Protein AF-G2E824-F1 (afdb_monomer)

pLDDT: mean 91.07, std 11.94, range [32.12, 98.06]

Organism: NCBI:txid765913

Sequence (63 aa):
RYWITEDLRTLPNAARWAGLRSIGMVERTCWQDGVQSVEQRDFIASIGADAQRFATAVRGTGA

Nearest PDB structures (foldseek):
  4u1e-assembly1_G  TM=4.801E-01  e=5.406E+00  Saccharomyces cerevisiae S288C
  7cv1-assembly1_D  TM=3.112E-01  e=5.757E+00  Homo sapiens

Solvent-accessible surface area (backbone atoms only — not comparable to full-atom values): 3925 Å² total; per-residue (Å²): 91,65,47,49,34,59,80,54,88,84,47,84,69,52,88,74,46,84,66,63,47,20,45,31,39,39,42,44,82,44,79,54,98,90,42,80,46,78,48,75,47,80,42,87,29,69,50,74,63,41,49,68,63,48,48,62,66,73,65,54,91,85,125

Radius of gyration: 13.75 Å; Cα contacts (8 Å, |Δi|>4): 91; chains: 1; bounding box: 29×26×39 Å

Foldseek 3Di:
DKWKAQPCVPPPPQVVDPLFRIKMKDWDWDADPNDTDIDIDIDGDSDHGDRVVVCVVPVDPDD

Mean predicted aligned error: 4.36 Å

Secondary structure (DSSP, 8-state):
-EEEES--TTSTTGGGSTT--EEEEEEEEEEETTEEEEEEEEEEESS-S-HHHHHHHHT----

Structure (mmCIF, N/CA/C/O backbone):
data_AF-G2E824-F1
#
_entry.id   AF-G2E824-F1
#
loop_
_atom_site.group_PDB
_atom_site.id
_atom_site.type_symbol
_atom_site.label_atom_id
_atom_site.label_alt_id
_atom_site.label_comp_id
_atom_site.label_asym_id
_atom_site.label_entity_id
_atom_site.label_seq_id
_atom_site.pdbx_PDB_ins_code
_atom_site.Cartn_x
_atom_site.Cartn_y
_atom_site.Cartn_z
_atom_site.occupancy
_atom_site.B_iso_or_equiv
_atom_site.auth_seq_id
_atom_site.auth_comp_id
_atom_site.auth_asym_id
_atom_site.auth_atom_id
_atom_site.pdbx_PDB_model_num
ATOM 1 N N . ARG A 1 1 ? -2.485 -1.016 8.932 1.00 94.62 1 ARG A N 1
ATOM 2 C CA . ARG A 1 1 ? -1.638 -1.948 8.154 1.00 94.62 1 ARG A CA 1
ATOM 3 C C . ARG A 1 1 ? -1.301 -1.285 6.823 1.00 94.62 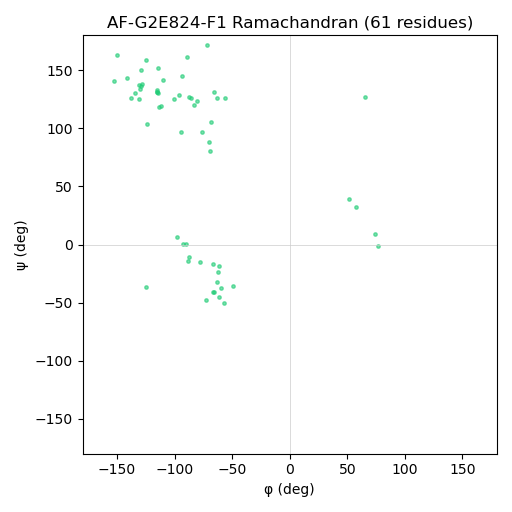1 ARG A C 1
ATOM 5 O O . ARG A 1 1 ? -2.062 -0.420 6.403 1.00 94.62 1 ARG A O 1
ATOM 12 N N . TYR A 1 2 ? -0.161 -1.627 6.225 1.00 96.69 2 TYR A N 1
ATOM 13 C CA . TYR A 1 2 ? 0.349 -0.984 5.011 1.00 96.69 2 TYR A CA 1
ATOM 14 C C . TYR A 1 2 ? 0.821 -2.059 4.034 1.00 96.69 2 TYR A C 1
ATOM 16 O O . TYR A 1 2 ? 1.592 -2.934 4.430 1.00 96.69 2 TYR A O 1
ATOM 24 N N . TRP A 1 3 ? 0.385 -1.964 2.783 1.00 97.69 3 TRP A N 1
ATOM 25 C CA . TRP A 1 3 ? 0.824 -2.816 1.680 1.00 97.69 3 TRP A CA 1
ATOM 26 C C . TRP A 1 3 ? 1.232 -1.942 0.505 1.00 97.69 3 TRP A C 1
ATOM 28 O O . TRP A 1 3 ? 0.691 -0.854 0.326 1.00 97.69 3 TRP A O 1
ATOM 38 N N . ILE A 1 4 ? 2.179 -2.418 -0.293 1.00 98.06 4 ILE A N 1
ATOM 39 C CA . ILE A 1 4 ? 2.584 -1.777 -1.541 1.00 98.06 4 ILE A CA 1
ATOM 40 C C . ILE A 1 4 ? 3.140 -2.835 -2.490 1.00 98.06 4 ILE A C 1
ATOM 42 O O . ILE A 1 4 ? 3.822 -3.761 -2.050 1.00 98.06 4 ILE A O 1
ATOM 46 N N . THR A 1 5 ? 2.827 -2.719 -3.778 1.00 97.44 5 THR A N 1
ATOM 47 C CA . THR A 1 5 ? 3.270 -3.659 -4.812 1.00 97.44 5 THR A CA 1
ATOM 48 C C . THR A 1 5 ? 3.634 -2.930 -6.102 1.00 97.44 5 THR A C 1
ATOM 50 O O . THR A 1 5 ? 2.989 -1.950 -6.476 1.00 97.44 5 THR A O 1
ATOM 53 N N . GLU A 1 6 ? 4.669 -3.417 -6.785 1.00 96.69 6 GLU A N 1
ATOM 54 C CA . GLU A 1 6 ? 5.001 -3.037 -8.168 1.00 96.69 6 GLU A CA 1
ATOM 55 C C . GLU A 1 6 ? 4.300 -3.960 -9.189 1.00 96.69 6 GLU A C 1
ATOM 57 O O . GLU A 1 6 ? 4.458 -3.791 -10.396 1.00 96.69 6 GLU A O 1
ATOM 62 N N . ASP A 1 7 ? 3.501 -4.935 -8.736 1.00 95.56 7 ASP A N 1
ATOM 63 C CA . ASP A 1 7 ? 2.660 -5.739 -9.622 1.00 95.56 7 ASP A CA 1
ATOM 64 C C . ASP A 1 7 ? 1.424 -4.946 -10.065 1.00 95.56 7 ASP A C 1
ATOM 66 O O . ASP A 1 7 ? 0.414 -4.872 -9.365 1.00 95.56 7 ASP A O 1
ATOM 70 N N . LEU A 1 8 ? 1.528 -4.34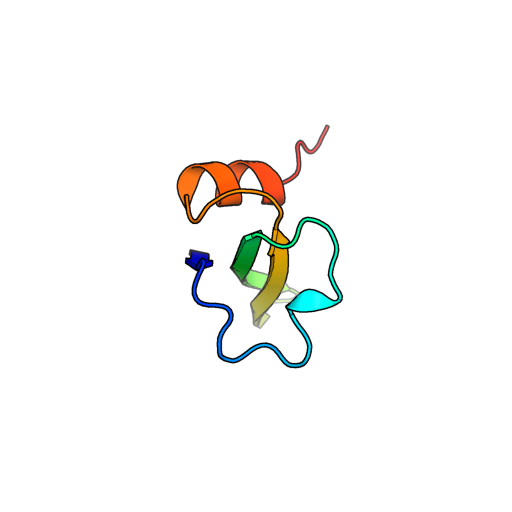6 -11.249 1.00 93.81 8 LEU A N 1
ATOM 71 C CA . LEU A 1 8 ? 0.501 -3.490 -11.844 1.00 93.81 8 LEU A CA 1
ATOM 72 C C . LEU A 1 8 ? -0.381 -4.224 -12.864 1.00 93.81 8 LEU A C 1
ATOM 74 O O . LEU A 1 8 ? -1.189 -3.588 -13.539 1.00 93.81 8 LEU A O 1
ATOM 78 N N . ARG A 1 9 ? -0.237 -5.549 -13.017 1.00 92.88 9 ARG A N 1
ATOM 79 C CA . ARG A 1 9 ? -0.905 -6.321 -14.088 1.00 92.88 9 ARG A CA 1
ATOM 80 C C . ARG A 1 9 ? -2.431 -6.281 -14.008 1.00 92.88 9 ARG A C 1
ATOM 82 O O . ARG A 1 9 ? -3.098 -6.488 -15.016 1.00 92.88 9 ARG A O 1
ATOM 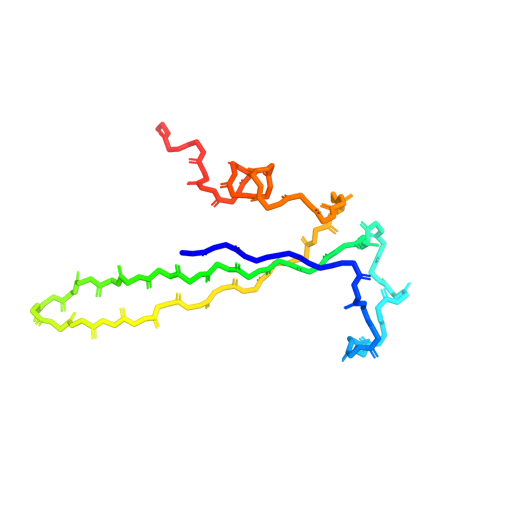89 N N . THR A 1 10 ? -2.977 -6.024 -12.824 1.00 89.94 10 THR A N 1
ATOM 90 C CA . THR A 1 10 ? -4.420 -5.925 -12.574 1.00 89.94 10 THR A CA 1
ATOM 91 C C . THR A 1 10 ? -4.976 -4.519 -12.797 1.00 89.94 10 THR A C 1
ATOM 93 O O . THR A 1 10 ? -6.195 -4.356 -12.831 1.00 89.94 10 THR A O 1
ATOM 96 N N . LEU A 1 11 ? -4.122 -3.500 -12.967 1.00 90.06 11 LEU A N 1
ATOM 97 C CA . LEU A 1 11 ? -4.571 -2.129 -13.179 1.00 90.06 11 LEU A CA 1
ATOM 98 C C . LEU A 1 11 ? -4.916 -1.881 -14.653 1.00 90.06 11 LEU A C 1
ATOM 100 O O . LEU A 1 11 ? -4.032 -1.945 -15.517 1.00 90.06 11 LEU A O 1
ATOM 104 N N . PRO A 1 12 ? -6.167 -1.507 -14.969 1.00 89.38 12 PRO A N 1
ATOM 105 C CA . PRO A 1 12 ? -6.511 -1.129 -16.326 1.00 89.38 12 PRO A CA 1
ATOM 106 C C . PRO A 1 12 ? -5.768 0.155 -16.703 1.00 89.38 12 PRO A C 1
ATOM 108 O O . PRO A 1 12 ? -5.807 1.154 -15.988 1.00 89.38 12 PRO A O 1
ATOM 111 N N . ASN A 1 13 ? -5.126 0.150 -17.871 1.00 88.56 13 ASN A N 1
ATOM 112 C CA . ASN A 1 13 ? -4.441 1.316 -18.432 1.00 88.56 13 ASN A CA 1
ATOM 113 C C . ASN A 1 13 ? -3.338 1.924 -17.541 1.00 88.56 13 ASN A C 1
ATOM 115 O O . ASN A 1 13 ? -3.104 3.131 -17.620 1.00 88.56 13 ASN A O 1
ATOM 119 N N . ALA A 1 14 ? -2.627 1.112 -16.749 1.00 87.56 14 ALA A N 1
ATOM 120 C CA . ALA A 1 14 ? -1.534 1.569 -15.880 1.00 87.56 14 ALA A CA 1
ATOM 121 C C . ALA A 1 14 ? -0.505 2.462 -16.616 1.00 87.56 14 ALA A C 1
ATOM 123 O O . ALA A 1 14 ? -0.035 3.460 -16.078 1.00 87.56 14 ALA A O 1
ATOM 124 N N . ALA A 1 15 ? -0.234 2.166 -17.893 1.00 86.88 15 ALA A N 1
ATOM 125 C CA . ALA A 1 15 ? 0.672 2.936 -18.749 1.00 86.88 15 ALA A CA 1
ATOM 126 C C . ALA A 1 15 ? 0.250 4.403 -18.991 1.00 86.88 15 ALA A C 1
ATOM 128 O O . ALA A 1 15 ? 1.079 5.214 -19.398 1.00 86.88 15 ALA A O 1
ATOM 129 N N . ARG A 1 16 ? -1.018 4.773 -18.756 1.00 90.81 16 ARG A N 1
ATOM 130 C CA . ARG A 1 16 ? -1.494 6.163 -18.894 1.00 90.81 16 ARG A CA 1
ATOM 131 C C . ARG A 1 16 ? -1.102 7.044 -17.710 1.00 90.81 16 ARG A C 1
ATOM 133 O O . ARG A 1 16 ? -1.247 8.262 -17.794 1.00 90.81 16 ARG A O 1
ATOM 140 N N . TRP A 1 17 ? -0.681 6.455 -16.595 1.00 90.62 17 TRP A N 1
ATOM 141 C CA . TRP A 1 17 ? -0.411 7.185 -15.363 1.00 90.62 17 TRP A CA 1
ATOM 142 C C . TRP A 1 17 ? 1.075 7.521 -15.304 1.00 90.62 17 TRP A C 1
ATOM 144 O O . TRP A 1 17 ? 1.911 6.697 -14.936 1.00 90.62 17 TRP A O 1
ATOM 154 N N . ALA A 1 18 ? 1.408 8.743 -15.720 1.00 92.06 18 ALA A N 1
ATOM 155 C CA . ALA A 1 18 ? 2.783 9.221 -15.735 1.00 92.06 18 ALA A CA 1
ATOM 156 C C . ALA A 1 18 ? 3.414 9.112 -14.338 1.00 92.06 18 ALA A C 1
ATOM 158 O O . ALA A 1 18 ? 2.869 9.611 -13.355 1.00 92.06 18 ALA A O 1
ATOM 159 N N . GLY A 1 19 ? 4.566 8.445 -14.257 1.00 92.56 19 GLY A N 1
ATOM 160 C CA . GLY A 1 19 ? 5.277 8.247 -12.995 1.00 92.56 19 GLY A CA 1
ATOM 161 C C . GLY A 1 19 ? 4.646 7.214 -12.057 1.00 92.56 19 GLY A C 1
ATOM 162 O O . GLY A 1 19 ? 5.099 7.114 -10.917 1.00 92.56 19 GLY A O 1
ATOM 163 N N . LEU A 1 20 ? 3.641 6.442 -12.491 1.00 95.25 20 LEU A N 1
ATOM 164 C CA . LEU A 1 20 ? 3.178 5.277 -11.739 1.00 95.25 20 LEU A CA 1
ATOM 165 C C . LEU A 1 20 ? 4.309 4.250 -11.649 1.00 95.25 20 LEU A C 1
ATOM 167 O O . LEU A 1 20 ? 4.863 3.823 -12.662 1.00 95.25 20 LEU A O 1
ATOM 171 N N . ARG A 1 21 ? 4.619 3.838 -10.423 1.00 96.38 21 ARG A N 1
ATOM 172 C CA . ARG A 1 21 ? 5.600 2.791 -10.138 1.00 96.38 21 ARG A CA 1
ATOM 173 C C . ARG A 1 21 ? 5.015 1.665 -9.298 1.00 96.38 21 ARG A C 1
ATOM 175 O O . ARG A 1 21 ? 5.358 0.510 -9.510 1.00 96.38 21 ARG A O 1
ATOM 182 N N . SER A 1 22 ? 4.133 1.994 -8.364 1.00 96.75 22 SER A N 1
ATOM 183 C CA . SER A 1 22 ? 3.513 1.033 -7.460 1.00 96.75 22 SER A CA 1
ATOM 184 C C . SER A 1 22 ? 2.109 1.474 -7.053 1.00 96.75 22 SER A C 1
ATOM 186 O O . SER A 1 22 ? 1.733 2.641 -7.199 1.00 96.75 22 SER A O 1
ATOM 188 N N . ILE A 1 23 ? 1.336 0.523 -6.533 1.00 96.62 23 ILE A N 1
ATOM 189 C CA . ILE A 1 23 ? 0.057 0.775 -5.866 1.00 96.62 23 ILE A CA 1
ATOM 190 C C . ILE A 1 23 ? 0.193 0.364 -4.408 1.00 96.62 23 ILE A C 1
ATOM 192 O O . ILE A 1 23 ? 0.699 -0.719 -4.103 1.00 96.62 23 ILE A O 1
ATOM 196 N 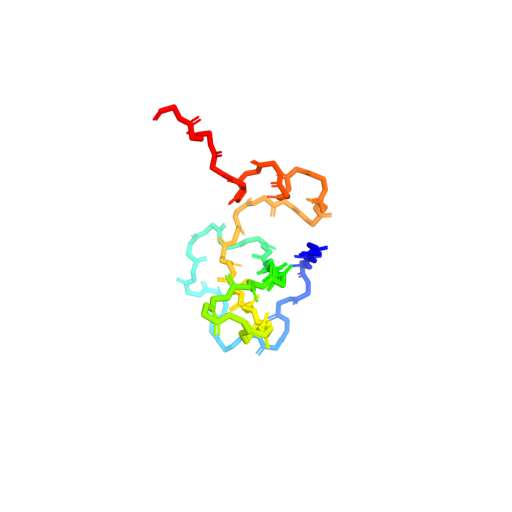N . GLY A 1 24 ? -0.228 1.252 -3.515 1.00 96.38 24 GLY A N 1
ATOM 197 C CA . GLY A 1 24 ? -0.223 1.028 -2.077 1.00 96.38 24 GLY A CA 1
ATOM 198 C C . GLY A 1 24 ? -1.631 0.988 -1.507 1.00 96.38 24 GLY A C 1
ATOM 199 O O . GLY A 1 24 ? -2.521 1.648 -2.023 1.00 96.38 24 GLY A O 1
ATOM 200 N N . MET A 1 25 ? -1.817 0.254 -0.418 1.00 97.06 25 MET A N 1
ATOM 201 C CA . MET A 1 25 ? -3.068 0.196 0.329 1.00 97.06 25 MET A CA 1
ATOM 202 C C . MET A 1 25 ? -2.780 0.444 1.804 1.00 97.06 25 MET A C 1
ATOM 204 O O . MET A 1 25 ? -1.829 -0.098 2.378 1.00 97.06 25 MET A O 1
ATOM 208 N N . VAL A 1 26 ? -3.617 1.257 2.431 1.00 96.88 26 VAL A 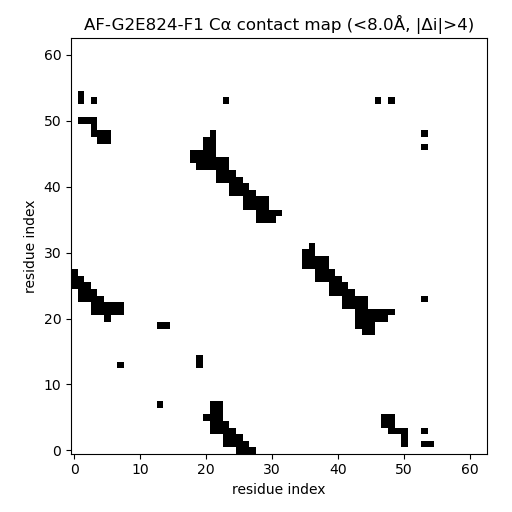N 1
ATOM 209 C CA . VAL A 1 26 ? -3.626 1.470 3.875 1.00 96.88 26 VAL A CA 1
ATOM 210 C C . VAL A 1 26 ? -4.933 0.944 4.418 1.00 96.88 26 VAL A C 1
ATOM 212 O O . VAL A 1 26 ? -5.992 1.314 3.933 1.00 96.88 26 VAL A O 1
ATOM 215 N N . GLU A 1 27 ? -4.851 0.135 5.465 1.00 96.38 27 GLU A N 1
ATOM 216 C CA . GLU A 1 27 ? -6.013 -0.254 6.256 1.00 96.38 27 GLU A CA 1
ATOM 217 C C . GLU A 1 27 ? -5.874 0.299 7.669 1.00 96.3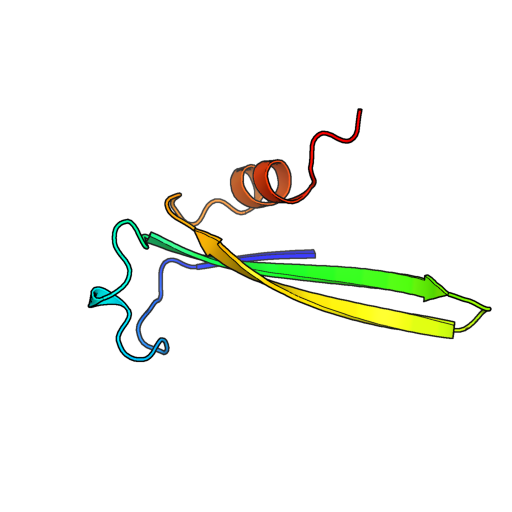8 27 GLU A C 1
ATOM 219 O O . GLU A 1 27 ? -4.836 0.118 8.324 1.00 96.38 27 GLU A O 1
ATOM 224 N N . ARG A 1 28 ? -6.926 0.941 8.164 1.00 93.94 28 ARG A N 1
ATOM 225 C CA . ARG A 1 28 ? -6.997 1.482 9.517 1.00 93.94 28 ARG A CA 1
ATOM 226 C C . ARG A 1 28 ? -8.287 1.034 10.185 1.00 93.94 28 ARG A C 1
ATOM 228 O O . ARG A 1 28 ? -9.363 1.164 9.621 1.00 93.94 28 ARG A O 1
ATOM 235 N N . THR A 1 29 ? -8.174 0.579 11.426 1.00 94.62 29 THR A N 1
ATOM 236 C CA . THR A 1 29 ? -9.338 0.429 12.298 1.00 94.62 29 THR A CA 1
ATOM 237 C C . THR A 1 29 ? -9.694 1.788 12.886 1.00 94.62 29 THR A C 1
ATOM 239 O O . THR A 1 29 ? -8.857 2.422 13.537 1.00 94.62 29 THR A O 1
ATOM 242 N N . CYS A 1 30 ? -10.926 2.224 12.665 1.00 92.25 30 CYS A N 1
ATOM 243 C CA . CYS A 1 30 ? -11.476 3.459 13.197 1.00 92.25 30 CYS A CA 1
ATOM 244 C C . CYS A 1 30 ? -12.536 3.128 14.247 1.00 92.25 30 CYS A C 1
ATOM 246 O O . CYS A 1 30 ? -13.308 2.184 14.094 1.00 92.25 30 CYS A O 1
ATOM 248 N N . TRP A 1 31 ? -12.564 3.919 15.314 1.00 93.25 31 TRP A N 1
ATOM 249 C CA . TRP A 1 31 ? -13.613 3.879 16.323 1.00 93.25 31 TRP A CA 1
ATOM 250 C C . TRP A 1 31 ? -14.373 5.192 16.238 1.00 93.25 31 TRP A C 1
ATOM 252 O O . TRP A 1 31 ? -13.775 6.253 16.415 1.00 93.25 31 TRP A O 1
ATOM 262 N N . GLN A 1 32 ? -15.663 5.122 15.936 1.00 89.94 32 GLN A N 1
ATOM 263 C CA . GLN A 1 32 ? -16.543 6.284 15.878 1.00 89.94 32 GLN A CA 1
ATOM 264 C C . GLN A 1 32 ? -17.865 5.915 16.542 1.00 89.94 32 GLN A C 1
ATOM 266 O O . GLN A 1 32 ? -18.452 4.892 16.207 1.00 89.94 32 GLN A O 1
ATOM 271 N N . ASP A 1 33 ? -18.289 6.708 17.527 1.00 91.00 33 ASP A N 1
ATOM 272 C CA . ASP A 1 33 ? -19.555 6.527 18.253 1.00 91.00 33 ASP A CA 1
ATOM 273 C C . ASP A 1 33 ? -19.772 5.104 18.807 1.00 91.00 33 ASP A C 1
ATOM 275 O O . ASP A 1 33 ? -20.865 4.547 18.768 1.00 91.00 33 ASP A O 1
ATOM 279 N N . GLY A 1 34 ? -18.699 4.482 19.310 1.00 92.38 34 GLY A N 1
ATOM 280 C CA . GLY A 1 34 ? -18.731 3.111 19.838 1.00 92.38 34 GLY A CA 1
ATOM 281 C C . GLY A 1 34 ? -18.771 2.010 18.771 1.00 92.38 34 GLY A C 1
ATOM 282 O O . GLY A 1 34 ? -18.725 0.830 19.116 1.00 92.38 34 GLY A O 1
ATOM 283 N N . VAL A 1 35 ? -18.797 2.367 17.485 1.00 93.25 35 VAL A N 1
ATOM 284 C CA . VAL A 1 35 ? -18.736 1.435 16.357 1.00 93.25 35 VAL A CA 1
ATOM 285 C C . VAL A 1 35 ? -17.298 1.315 15.860 1.00 93.25 35 VAL A C 1
ATOM 287 O O . VAL A 1 35 ? -16.626 2.308 15.569 1.00 93.25 35 VAL A O 1
ATOM 290 N N . GLN A 1 36 ? -16.828 0.074 15.736 1.00 95.62 36 GLN A N 1
ATOM 291 C CA . GLN A 1 36 ? -15.567 -0.239 15.076 1.00 95.62 36 GLN A CA 1
ATOM 292 C C . GLN A 1 36 ? -15.801 -0.387 13.569 1.00 95.62 36 GLN A C 1
ATOM 294 O O . GLN A 1 36 ? -16.617 -1.200 13.138 1.00 95.62 36 GLN A O 1
ATOM 299 N N . SER A 1 37 ? -15.048 0.356 12.766 1.00 95.81 37 SER A N 1
ATOM 300 C CA . SER A 1 37 ? -15.026 0.230 11.308 1.00 95.81 37 SER A CA 1
ATOM 301 C C . SER A 1 37 ? -13.607 -0.006 10.798 1.00 95.81 37 SER A C 1
ATOM 303 O O . SER A 1 37 ? -12.618 0.268 11.484 1.00 95.81 37 SER A O 1
ATOM 305 N N . VAL A 1 38 ? -13.507 -0.556 9.591 1.00 95.69 38 VAL A N 1
ATOM 306 C CA . VAL A 1 38 ? -12.245 -0.715 8.871 1.00 95.69 38 VAL A CA 1
ATOM 307 C C . VAL A 1 38 ? -12.286 0.213 7.669 1.00 95.69 38 VAL A C 1
ATOM 309 O O . VAL A 1 38 ? -13.153 0.094 6.810 1.00 95.69 38 VAL A O 1
ATOM 312 N N . GLU A 1 39 ? -11.347 1.146 7.628 1.00 95.25 39 GLU A N 1
ATOM 313 C CA . GLU A 1 39 ? -11.154 2.064 6.519 1.00 95.25 39 GLU A CA 1
ATOM 314 C C . GLU A 1 39 ? -9.990 1.568 5.660 1.00 95.25 39 GLU A C 1
ATOM 316 O O . GLU A 1 39 ? -8.888 1.356 6.173 1.00 95.25 39 GLU A O 1
ATOM 321 N N . GLN A 1 40 ? -10.231 1.395 4.361 1.00 96.12 40 GLN A N 1
ATOM 322 C CA . GLN A 1 40 ? -9.212 1.038 3.377 1.00 96.12 40 GLN A CA 1
ATOM 323 C C . GLN A 1 40 ? -9.042 2.178 2.368 1.00 96.12 40 GLN A C 1
ATOM 325 O O . GLN A 1 40 ? -10.025 2.726 1.871 1.00 96.12 40 GLN A O 1
ATOM 330 N N . ARG A 1 41 ? -7.792 2.555 2.089 1.00 95.81 41 ARG A N 1
ATOM 331 C CA . ARG A 1 41 ? -7.433 3.586 1.106 1.00 95.81 41 ARG A CA 1
ATOM 332 C C . ARG A 1 41 ? -6.351 3.071 0.173 1.00 95.81 41 ARG A C 1
ATOM 334 O O . ARG A 1 41 ? -5.275 2.702 0.645 1.00 95.81 41 ARG A O 1
ATOM 341 N N . ASP A 1 42 ? -6.618 3.130 -1.124 1.00 94.94 42 ASP A N 1
ATOM 342 C CA . ASP A 1 42 ? -5.646 2.824 -2.170 1.00 94.94 42 ASP A CA 1
ATOM 343 C C . ASP A 1 42 ? -4.925 4.092 -2.649 1.00 94.94 42 ASP A C 1
ATOM 345 O O . ASP A 1 42 ? -5.501 5.179 -2.720 1.00 94.94 42 ASP A O 1
ATOM 349 N N . PHE A 1 43 ? -3.646 3.947 -2.985 1.00 94.12 43 PHE A N 1
ATOM 350 C CA . PHE A 1 43 ? -2.737 5.022 -3.366 1.00 94.12 43 PHE A CA 1
ATOM 351 C C . PHE A 1 43 ? -1.994 4.675 -4.652 1.00 94.12 43 PHE A C 1
ATOM 353 O O . PHE A 1 43 ? -1.458 3.577 -4.802 1.00 94.12 43 PHE A O 1
ATOM 360 N N . ILE A 1 44 ? -1.877 5.665 -5.534 1.00 93.75 44 ILE A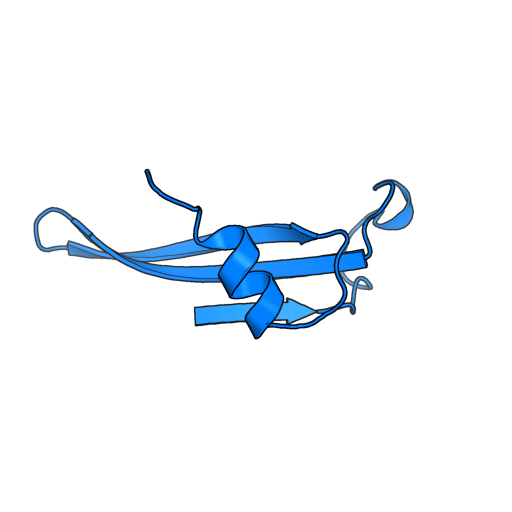 N 1
ATOM 361 C CA . ILE A 1 44 ? -0.949 5.649 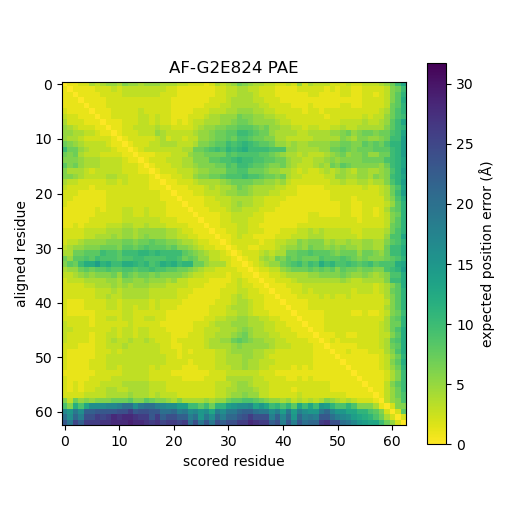-6.665 1.00 93.75 44 ILE A CA 1
ATOM 362 C C . ILE A 1 44 ? 0.387 6.199 -6.190 1.00 93.75 44 ILE A C 1
ATOM 364 O O . ILE A 1 44 ? 0.442 7.295 -5.631 1.00 93.75 44 ILE A O 1
ATOM 368 N N . ALA A 1 45 ? 1.462 5.451 -6.414 1.00 94.25 45 ALA A N 1
ATOM 369 C CA . ALA A 1 45 ? 2.774 5.800 -5.904 1.00 94.25 45 ALA A CA 1
ATOM 370 C C . ALA A 1 45 ? 3.842 5.785 -7.003 1.00 94.25 45 ALA A C 1
ATOM 372 O O . ALA A 1 45 ? 3.922 4.879 -7.833 1.00 94.25 45 ALA A O 1
ATOM 373 N N . SER A 1 46 ? 4.712 6.795 -6.964 1.00 95.06 46 SER A N 1
ATOM 374 C CA . SER A 1 46 ? 5.916 6.888 -7.804 1.00 95.06 46 SER A CA 1
ATOM 375 C C . SER A 1 46 ? 7.166 6.310 -7.132 1.00 95.06 46 SER A C 1
ATOM 377 O O . SER A 1 46 ? 8.257 6.332 -7.700 1.00 95.06 46 SER A O 1
ATOM 379 N N . ILE A 1 47 ? 7.026 5.793 -5.909 1.00 95.31 47 ILE A N 1
ATOM 380 C CA . ILE A 1 47 ? 8.085 5.086 -5.182 1.00 95.31 47 ILE A CA 1
ATOM 381 C C . ILE A 1 47 ? 8.049 3.589 -5.504 1.00 95.31 47 ILE A C 1
ATOM 383 O O . ILE A 1 47 ? 7.044 3.082 -5.996 1.00 95.31 47 ILE A O 1
ATOM 387 N N . GLY A 1 48 ? 9.148 2.881 -5.245 1.00 96.56 48 GLY A N 1
ATOM 388 C CA . GLY 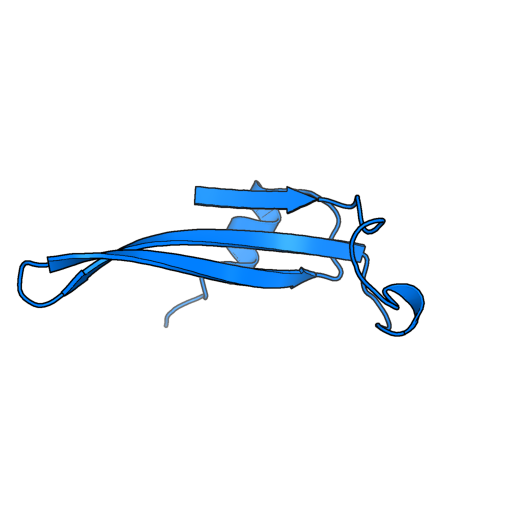A 1 48 ? 9.145 1.420 -5.334 1.00 96.56 48 GLY A CA 1
ATOM 389 C C . GLY A 1 48 ? 8.364 0.772 -4.192 1.00 96.56 48 GLY A C 1
ATOM 390 O O . GLY A 1 48 ? 7.978 1.456 -3.240 1.00 96.56 48 GLY A O 1
ATOM 391 N N . ALA A 1 49 ? 8.156 -0.543 -4.282 1.00 96.38 49 ALA A N 1
ATOM 392 C CA . ALA A 1 49 ? 7.484 -1.323 -3.244 1.00 96.38 49 ALA A CA 1
ATOM 393 C C . ALA A 1 49 ? 8.340 -1.439 -1.969 1.00 96.38 49 ALA A C 1
ATOM 395 O O . ALA A 1 49 ? 8.999 -2.441 -1.712 1.00 96.38 49 ALA A O 1
ATOM 396 N N . ASP A 1 50 ? 8.302 -0.384 -1.161 1.00 96.81 50 ASP A N 1
ATOM 397 C CA . ASP A 1 50 ? 8.898 -0.298 0.167 1.00 96.81 50 ASP A CA 1
ATOM 398 C C . ASP A 1 50 ? 7.800 0.085 1.161 1.00 96.81 50 ASP A C 1
ATOM 400 O O . ASP A 1 50 ? 7.356 1.236 1.222 1.00 96.81 50 ASP A O 1
ATOM 404 N N . ALA A 1 51 ? 7.340 -0.899 1.934 1.00 94.69 51 ALA A N 1
ATOM 405 C CA . ALA A 1 51 ? 6.237 -0.719 2.870 1.00 94.69 51 ALA A CA 1
ATOM 406 C C . ALA A 1 51 ? 6.563 0.290 3.984 1.00 94.69 51 ALA A C 1
ATOM 408 O O . ALA A 1 51 ? 5.667 1.005 4.434 1.00 94.69 51 ALA A O 1
ATOM 409 N N . GLN A 1 52 ? 7.824 0.390 4.419 1.00 94.75 52 GLN A N 1
ATOM 410 C CA . GLN A 1 52 ? 8.220 1.319 5.477 1.00 94.75 52 GLN A CA 1
ATOM 411 C C . GLN A 1 52 ? 8.217 2.756 4.958 1.00 94.75 52 GLN A C 1
ATOM 413 O O . GLN A 1 52 ? 7.625 3.641 5.588 1.00 94.75 52 GLN A O 1
ATOM 418 N N . ARG A 1 53 ? 8.824 2.984 3.789 1.00 94.88 53 ARG A N 1
ATOM 419 C CA . ARG A 1 53 ? 8.816 4.289 3.119 1.00 94.88 53 ARG A CA 1
ATOM 420 C C . ARG A 1 53 ? 7.401 4.721 2.758 1.00 94.88 53 ARG A C 1
ATOM 422 O O . ARG A 1 53 ? 7.036 5.868 3.016 1.00 94.88 53 ARG A O 1
ATOM 429 N N . PHE A 1 54 ? 6.602 3.808 2.209 1.00 96.12 54 PHE A N 1
ATOM 430 C CA . PHE A 1 54 ? 5.197 4.050 1.894 1.00 96.12 54 PHE A CA 1
ATOM 431 C C . PHE A 1 54 ? 4.415 4.474 3.133 1.00 96.12 54 PHE A C 1
ATOM 433 O O . PHE A 1 54 ? 3.773 5.523 3.128 1.00 96.12 54 PHE A O 1
ATOM 440 N N . ALA A 1 55 ? 4.538 3.714 4.222 1.00 94.56 55 ALA A N 1
ATOM 441 C CA . ALA A 1 55 ? 3.848 4.017 5.463 1.00 94.56 55 ALA A CA 1
ATOM 442 C C . ALA A 1 55 ? 4.238 5.400 6.010 1.00 94.56 55 ALA A C 1
ATOM 444 O O . ALA A 1 55 ? 3.387 6.121 6.521 1.00 94.56 55 ALA A O 1
ATOM 445 N N . THR A 1 56 ? 5.504 5.806 5.883 1.00 93.88 56 THR A N 1
ATOM 446 C CA . THR A 1 56 ? 5.948 7.154 6.271 1.00 93.88 56 THR A CA 1
ATOM 447 C C . THR A 1 56 ? 5.349 8.239 5.380 1.00 93.88 56 THR A C 1
ATOM 449 O O . THR A 1 56 ? 4.906 9.256 5.905 1.00 93.88 56 THR A O 1
ATOM 452 N N . ALA A 1 57 ? 5.268 8.017 4.067 1.00 92.38 57 ALA A N 1
ATOM 453 C CA . ALA A 1 57 ? 4.713 8.987 3.124 1.00 92.38 57 ALA A CA 1
ATOM 454 C C . ALA A 1 57 ? 3.208 9.243 3.335 1.00 92.38 57 ALA A C 1
ATOM 456 O O . ALA A 1 57 ? 2.766 10.387 3.272 1.00 92.38 57 ALA A O 1
ATOM 457 N N . VAL A 1 58 ? 2.419 8.198 3.612 1.00 91.38 58 VAL A N 1
ATOM 458 C CA . VAL A 1 58 ? 0.946 8.301 3.713 1.00 91.38 58 VAL A CA 1
ATOM 459 C C . VAL A 1 58 ? 0.427 8.665 5.101 1.00 91.38 58 VAL A C 1
ATOM 461 O O . VAL A 1 58 ? -0.741 9.019 5.239 1.00 91.38 58 VAL A O 1
ATOM 464 N N . ARG A 1 59 ? 1.266 8.584 6.140 1.00 86.38 59 ARG A N 1
ATOM 465 C CA . ARG A 1 59 ? 0.861 8.937 7.510 1.00 86.38 59 ARG A CA 1
ATOM 466 C C . ARG A 1 59 ? 0.561 10.428 7.694 1.00 86.38 59 ARG A C 1
ATOM 468 O O . ARG A 1 59 ? -0.118 10.753 8.660 1.00 86.38 59 ARG A O 1
ATOM 475 N N . GLY A 1 60 ? 1.006 11.290 6.773 1.00 68.50 60 GLY A N 1
ATOM 476 C CA . GLY A 1 60 ? 0.919 12.744 6.894 1.00 68.50 60 GLY A CA 1
ATOM 477 C C . GLY A 1 60 ? 1.784 13.258 8.050 1.00 68.50 60 GLY A C 1
ATOM 478 O O . GLY A 1 60 ? 1.663 12.813 9.188 1.00 68.50 60 GLY A O 1
ATOM 479 N N . THR A 1 61 ? 2.672 14.215 7.801 1.00 47.81 61 THR A N 1
ATOM 480 C CA . THR A 1 61 ? 3.196 15.057 8.885 1.00 47.81 61 THR A CA 1
ATOM 481 C C . THR A 1 61 ? 2.059 15.970 9.335 1.00 47.81 61 THR A C 1
ATOM 483 O O . THR A 1 61 ? 1.872 17.041 8.768 1.00 47.81 61 THR A O 1
ATOM 486 N N . GLY A 1 62 ? 1.245 15.512 10.286 1.00 44.50 62 GLY A N 1
ATOM 487 C CA . GLY A 1 62 ? 0.322 16.381 11.007 1.00 44.50 62 GLY A CA 1
ATOM 488 C C . GLY A 1 62 ? 1.127 17.327 11.894 1.00 44.50 62 GLY A C 1
ATOM 489 O O . GLY A 1 62 ? 1.682 16.885 12.899 1.00 44.50 62 GLY A O 1
ATOM 490 N N . ALA A 1 63 ? 1.218 18.588 11.480 1.00 32.12 63 ALA A N 1
ATOM 491 C CA . ALA A 1 63 ? 1.517 19.742 12.320 1.00 32.12 63 ALA A CA 1
ATOM 492 C C . ALA A 1 63 ? 0.287 20.653 12.296 1.00 32.12 63 ALA A C 1
ATOM 494 O O . ALA A 1 63 ? -0.341 20.733 11.212 1.00 32.12 63 ALA A O 1
#